Protein AF-A0A392NJS0-F1 (afdb_monomer_lite)

InterPro domains:
  IPR008709 Neurochondrin [PF05536] (10-117)
  IPR008709 Neurochondrin [PTHR13109] (7-117)

pLDDT: mean 80.94, std 14.66, range [40.12, 93.44]

Secondary structure (DSSP, 8-state):
--HHHHHHHHHHHHHHHHHHHHT-SSHHHHHHHHHHHTTT--TT-HHHHHHHHHHH-HHHHHHHHHHHHT-SS--SS-HHHHHHHHHHHHHHHHHHTTSHHHHTSHHHHTTHHHH--

Radius of gyration: 15.59 Å; chains: 1; bounding box: 33×40×47 Å

Sequence (117 aa):
MAFVKEAQQDQNLNLEACLKLLKGERDEQRLAGLLLVTKFCKPEDHSSLRRVYDAVGSRFLDRLLRTGMGNGTISSDGDNNRDAYLSLSVTVLAALCRVPEIASSEDMNSKIPLILE

Structure (mmCIF, N/CA/C/O backbone):
data_AF-A0A392NJS0-F1
#
_entry.id   AF-A0A392NJS0-F1
#
loop_
_atom_site.group_PDB
_atom_site.id
_atom_site.type_symbol
_atom_site.label_atom_id
_atom_site.label_alt_id
_atom_site.label_comp_id
_atom_site.label_asym_id
_atom_site.label_entity_id
_atom_site.label_seq_id
_atom_site.pdbx_PDB_ins_code
_atom_site.Cartn_x
_atom_site.Cartn_y
_atom_site.Cartn_z
_atom_site.occupancy
_atom_site.B_iso_or_equiv
_atom_site.auth_seq_id
_atom_site.auth_comp_id
_atom_site.auth_asym_id
_atom_site.auth_atom_id
_atom_site.pdbx_PDB_model_num
ATOM 1 N N . MET A 1 1 ? -2.749 20.273 29.709 1.00 45.88 1 MET A N 1
ATOM 2 C CA . MET A 1 1 ? -3.591 19.580 28.702 1.00 45.88 1 MET A CA 1
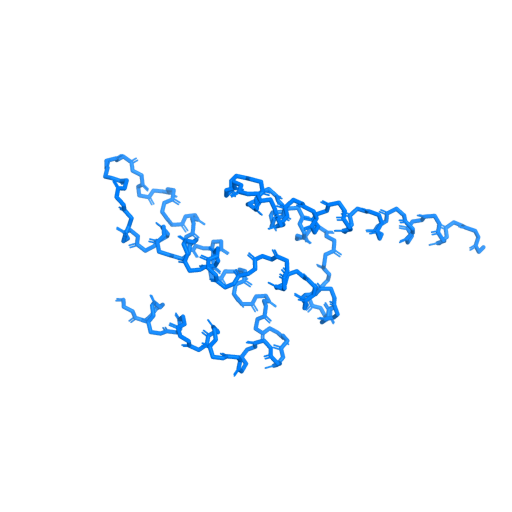ATOM 3 C C . MET A 1 1 ? -3.529 20.184 27.288 1.00 45.88 1 MET A C 1
ATOM 5 O O . MET A 1 1 ? -3.974 19.508 26.373 1.00 45.88 1 MET A O 1
ATOM 9 N N . ALA A 1 2 ? -2.960 21.381 27.063 1.00 50.22 2 ALA A N 1
ATOM 10 C CA . ALA A 1 2 ? -2.825 21.967 25.715 1.00 50.22 2 ALA A CA 1
ATOM 11 C C . ALA A 1 2 ? -1.717 21.315 24.853 1.00 50.22 2 ALA A C 1
ATOM 13 O O . ALA A 1 2 ? -1.941 21.046 23.680 1.00 50.22 2 ALA A O 1
ATOM 14 N N . PHE A 1 3 ? -0.589 20.929 25.463 1.00 40.12 3 PHE A N 1
ATOM 15 C CA . PHE A 1 3 ? 0.585 20.368 24.768 1.00 40.12 3 PHE A CA 1
ATOM 16 C C . PHE A 1 3 ? 0.343 19.027 24.044 1.00 40.12 3 PHE A C 1
ATOM 18 O O . PHE A 1 3 ? 1.037 18.691 23.092 1.00 40.12 3 PHE A O 1
ATOM 25 N N . VAL A 1 4 ? -0.648 18.245 24.486 1.00 53.28 4 VAL A N 1
ATOM 26 C CA . VAL A 1 4 ? -0.990 16.951 23.861 1.00 53.28 4 VAL A CA 1
ATOM 27 C C . VAL A 1 4 ? -1.844 17.152 22.601 1.00 53.28 4 VAL A C 1
ATOM 29 O O . VAL A 1 4 ? -1.788 16.336 21.686 1.00 53.28 4 VAL A O 1
ATOM 32 N N . LYS A 1 5 ? -2.602 18.256 22.510 1.00 45.75 5 LYS A N 1
ATOM 33 C CA . LYS A 1 5 ? -3.468 18.535 21.355 1.00 45.75 5 LYS A CA 1
ATOM 34 C C . LYS A 1 5 ? -2.685 19.021 20.136 1.00 45.75 5 LYS A C 1
ATOM 36 O O . LYS A 1 5 ? -2.980 18.552 19.045 1.00 45.75 5 LYS A O 1
ATOM 41 N N . GLU A 1 6 ? -1.680 19.879 20.311 1.00 44.97 6 GLU A N 1
ATOM 42 C CA . GLU A 1 6 ? -0.851 20.371 19.194 1.00 44.97 6 GLU A CA 1
ATOM 43 C C . GLU A 1 6 ? -0.071 19.228 18.529 1.00 44.97 6 GLU A C 1
ATOM 45 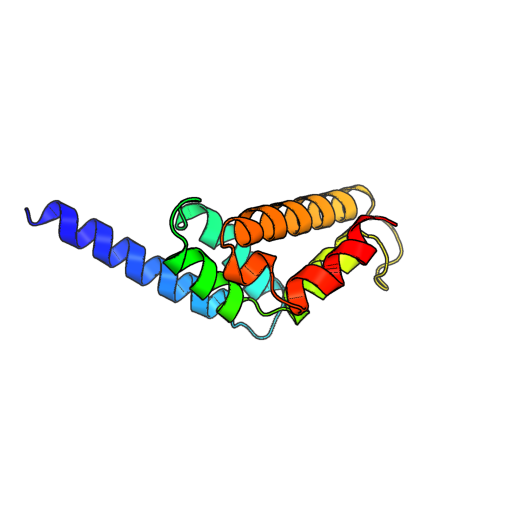O O . GLU A 1 6 ? -0.159 19.049 17.317 1.00 44.97 6 GLU A O 1
ATOM 50 N N . ALA A 1 7 ? 0.560 18.353 19.323 1.00 52.69 7 ALA A N 1
ATOM 51 C CA . ALA A 1 7 ? 1.277 17.193 18.796 1.00 52.69 7 ALA A CA 1
ATOM 52 C C . ALA A 1 7 ? 0.358 16.217 18.037 1.00 52.69 7 ALA A C 1
ATOM 54 O O . ALA A 1 7 ? 0.737 15.712 16.986 1.00 52.69 7 ALA A O 1
ATOM 55 N N . GLN A 1 8 ? -0.862 15.955 18.519 1.00 52.66 8 GLN A N 1
ATOM 56 C CA . GLN A 1 8 ? -1.813 15.097 17.795 1.00 52.66 8 GLN A CA 1
ATOM 57 C C . GLN A 1 8 ? -2.370 15.754 16.527 1.00 52.66 8 GLN A C 1
ATOM 59 O O . GLN A 1 8 ? -2.692 15.048 15.572 1.00 52.66 8 GLN A O 1
ATOM 64 N N . GLN A 1 9 ? -2.472 17.081 16.496 1.00 52.59 9 GLN A N 1
ATOM 65 C CA . GLN A 1 9 ? -3.004 17.819 15.357 1.00 52.59 9 GLN A CA 1
ATOM 66 C C . GLN A 1 9 ? -1.976 17.939 14.225 1.00 52.59 9 GLN A C 1
ATOM 68 O O . GLN A 1 9 ? -2.332 17.689 13.075 1.00 52.59 9 GLN A O 1
ATOM 73 N N . ASP A 1 10 ? -0.700 18.176 14.545 1.00 57.59 10 ASP A N 1
ATOM 74 C CA . ASP A 1 10 ? 0.401 18.129 13.571 1.00 57.59 10 ASP A CA 1
ATOM 75 C C . ASP A 1 10 ? 0.616 16.720 13.006 1.00 57.59 10 ASP A C 1
ATOM 77 O O . ASP A 1 10 ? 0.817 16.549 11.806 1.00 57.59 10 ASP A O 1
ATOM 81 N N . GLN A 1 11 ? 0.519 15.679 13.839 1.00 60.56 11 GLN A N 1
ATOM 82 C CA . GLN A 1 11 ? 0.635 14.288 13.378 1.00 60.56 11 GLN A CA 1
ATOM 83 C C . GLN A 1 11 ? -0.499 13.906 12.415 1.00 60.56 11 GLN A C 1
ATOM 85 O O . GLN A 1 11 ? -0.259 13.231 11.415 1.00 60.56 11 GLN A O 1
ATOM 90 N N . ASN A 1 12 ? -1.722 14.379 12.672 1.00 61.47 12 ASN A N 1
ATOM 91 C CA . ASN A 1 12 ? -2.865 14.125 11.797 1.00 61.47 12 ASN A CA 1
ATOM 92 C C . ASN A 1 12 ? -2.759 14.913 10.476 1.00 61.47 12 ASN A C 1
ATOM 94 O O . ASN A 1 12 ? -2.992 14.358 9.405 1.00 61.47 12 ASN A O 1
ATOM 98 N N . LEU A 1 13 ? -2.316 16.177 10.526 1.00 62.25 13 LEU A N 1
ATOM 99 C CA . LEU A 1 13 ? -2.014 16.977 9.330 1.00 62.25 13 LEU A CA 1
ATOM 100 C C . LEU A 1 13 ? -0.898 16.344 8.483 1.00 62.25 13 LEU A C 1
ATOM 102 O O . LEU A 1 13 ? -0.987 16.326 7.252 1.00 62.25 13 LEU A O 1
ATOM 106 N N . ASN A 1 14 ? 0.112 15.764 9.131 1.00 78.50 14 ASN A N 1
ATOM 107 C CA . ASN A 1 14 ? 1.210 15.077 8.458 1.00 78.50 14 ASN A CA 1
ATOM 108 C C . ASN A 1 14 ? 0.766 13.762 7.806 1.00 78.50 14 ASN A C 1
ATOM 110 O O . ASN A 1 14 ? 1.201 13.465 6.690 1.00 78.50 14 ASN A O 1
ATOM 114 N N . LEU A 1 15 ? -0.140 13.003 8.434 1.00 82.75 15 LEU A N 1
ATOM 115 C CA . LEU A 1 15 ? -0.720 11.813 7.811 1.00 82.75 15 LEU A CA 1
ATOM 116 C C . LEU A 1 15 ? -1.559 12.185 6.582 1.00 82.75 15 LEU A C 1
ATOM 118 O O . LEU A 1 15 ? -1.393 11.566 5.535 1.00 82.75 15 LEU A O 1
ATOM 122 N N . GLU A 1 16 ? -2.397 13.223 6.654 1.00 86.81 16 GLU A N 1
ATOM 123 C CA . GLU A 1 16 ? -3.161 13.703 5.491 1.00 86.81 16 GLU A CA 1
ATOM 124 C C . GLU A 1 16 ? -2.250 14.135 4.334 1.00 86.81 16 GLU A C 1
ATOM 126 O O . GLU A 1 16 ? -2.527 13.835 3.169 1.00 86.81 16 GLU A O 1
ATOM 131 N N . ALA A 1 17 ? -1.136 14.810 4.633 1.00 87.06 17 ALA A N 1
ATOM 132 C CA . ALA A 1 17 ? -0.134 15.154 3.628 1.00 87.06 17 ALA A CA 1
ATOM 133 C C . ALA A 1 17 ? 0.497 13.900 2.994 1.00 87.06 17 ALA A C 1
ATOM 135 O O . ALA A 1 17 ? 0.645 13.840 1.771 1.00 87.06 17 ALA A O 1
ATOM 136 N N . CYS A 1 18 ? 0.789 12.865 3.789 1.00 89.88 18 CYS A N 1
ATOM 137 C CA . CYS A 1 18 ? 1.273 11.580 3.277 1.00 89.88 18 CYS A CA 1
ATOM 138 C C . CYS A 1 18 ? 0.227 10.885 2.396 1.00 89.88 18 CYS A C 1
ATOM 140 O O . CYS A 1 18 ? 0.558 10.416 1.309 1.00 89.88 18 CYS A O 1
ATOM 142 N N . LEU A 1 19 ? -1.044 10.868 2.808 1.00 91.38 19 LEU A N 1
ATOM 143 C CA . LEU A 1 19 ? -2.137 10.288 2.022 1.00 91.38 19 LEU A CA 1
ATOM 144 C C . LEU A 1 19 ? -2.297 10.988 0.663 1.00 91.38 19 LEU A C 1
ATOM 146 O O . LEU A 1 19 ? -2.613 10.331 -0.327 1.00 91.38 19 LEU A O 1
ATOM 150 N N . LYS A 1 20 ? -2.042 12.302 0.580 1.00 92.56 20 LYS A N 1
ATOM 151 C CA . LYS A 1 20 ? -2.019 13.028 -0.702 1.00 92.56 20 LYS A CA 1
ATOM 152 C C . LYS A 1 20 ? -0.878 12.569 -1.610 1.00 92.56 20 LYS A C 1
ATOM 154 O O . LYS A 1 20 ? -1.107 12.391 -2.801 1.00 92.56 20 LYS A O 1
ATOM 159 N N . LEU A 1 21 ? 0.318 12.343 -1.061 1.00 93.31 21 LEU A N 1
ATOM 160 C CA . LEU A 1 21 ? 1.455 11.806 -1.821 1.00 93.31 21 LEU A CA 1
ATOM 161 C C . LEU A 1 21 ? 1.188 10.379 -2.315 1.00 93.31 21 LEU A C 1
ATOM 163 O O . LEU A 1 21 ? 1.462 10.068 -3.472 1.00 93.31 21 LEU A O 1
ATOM 167 N N . LEU A 1 22 ? 0.586 9.541 -1.467 1.00 92.62 22 LEU A N 1
ATOM 168 C CA . LEU A 1 22 ? 0.184 8.171 -1.803 1.00 92.62 22 LEU A CA 1
ATOM 169 C C . LEU A 1 22 ? -0.829 8.109 -2.952 1.00 92.62 22 LEU A C 1
ATOM 171 O O . LEU A 1 22 ? -0.779 7.191 -3.764 1.00 92.62 22 LEU A O 1
ATOM 175 N N . LYS A 1 23 ? -1.694 9.120 -3.061 1.00 93.44 23 LYS A N 1
ATOM 176 C CA . LYS A 1 23 ? -2.653 9.284 -4.164 1.00 93.44 23 LYS A CA 1
ATOM 177 C C . LYS A 1 23 ? -2.070 10.010 -5.380 1.00 93.44 23 LYS A C 1
ATOM 179 O O . LYS A 1 23 ? -2.810 10.298 -6.318 1.00 93.44 23 LYS A O 1
ATOM 184 N N . GLY A 1 24 ? -0.773 10.324 -5.371 1.00 90.88 24 GLY A N 1
ATOM 185 C CA . GLY A 1 24 ? -0.091 10.988 -6.479 1.00 90.88 24 GLY A CA 1
ATOM 186 C C . GLY A 1 24 ? -0.188 10.196 -7.785 1.00 90.88 24 GLY A C 1
ATOM 187 O O . GLY A 1 24 ? -0.454 8.993 -7.791 1.00 90.88 24 GLY A O 1
ATOM 188 N N . GLU A 1 25 ? 0.024 10.871 -8.910 1.00 89.06 25 GLU A N 1
ATOM 189 C CA . GLU A 1 25 ? -0.038 10.240 -10.237 1.00 89.06 25 GLU A CA 1
ATOM 190 C C . GLU A 1 25 ? 1.235 9.452 -10.553 1.00 89.06 25 GLU A C 1
ATOM 192 O O . GLU A 1 25 ? 1.177 8.393 -11.178 1.00 89.06 25 GLU A O 1
ATOM 197 N N . ARG A 1 26 ? 2.382 9.958 -10.086 1.00 90.06 26 ARG A N 1
ATOM 198 C CA . ARG A 1 26 ? 3.698 9.362 -10.323 1.00 90.06 26 ARG A CA 1
ATOM 199 C C . ARG A 1 26 ? 4.084 8.415 -9.202 1.00 90.06 26 ARG A C 1
ATOM 201 O O . ARG A 1 26 ? 3.885 8.721 -8.026 1.00 90.06 26 ARG A O 1
ATOM 208 N N . ASP A 1 27 ? 4.738 7.314 -9.551 1.00 89.81 27 ASP A N 1
ATOM 209 C CA . ASP A 1 27 ? 5.206 6.350 -8.555 1.00 89.81 27 ASP A CA 1
ATOM 210 C C . ASP A 1 27 ? 6.234 6.932 -7.602 1.00 89.81 27 ASP A C 1
ATOM 212 O O . ASP A 1 27 ? 6.227 6.551 -6.440 1.00 89.81 27 ASP A O 1
ATOM 216 N N . GLU A 1 28 ? 7.071 7.881 -8.037 1.00 91.19 28 GLU A N 1
ATOM 217 C CA . GLU A 1 28 ? 8.024 8.526 -7.126 1.00 91.19 28 GLU A CA 1
ATOM 218 C C . GLU A 1 28 ? 7.300 9.233 -5.970 1.00 91.19 28 GLU A C 1
ATOM 220 O O . GLU A 1 28 ? 7.754 9.194 -4.828 1.00 91.19 28 GLU A O 1
ATOM 225 N N . GLN A 1 29 ? 6.143 9.847 -6.250 1.00 92.25 29 GLN A N 1
ATOM 226 C CA . GLN A 1 29 ? 5.321 10.502 -5.229 1.00 92.25 29 GLN A CA 1
ATOM 227 C C . GLN A 1 29 ? 4.689 9.473 -4.295 1.00 92.25 29 GLN A C 1
ATOM 229 O O . GLN A 1 29 ? 4.738 9.637 -3.075 1.00 92.25 29 GLN A O 1
ATOM 234 N N . ARG A 1 30 ? 4.154 8.386 -4.862 1.00 93.25 30 ARG A N 1
ATOM 235 C CA . ARG A 1 30 ? 3.565 7.293 -4.081 1.00 93.25 30 ARG A CA 1
ATOM 236 C C . ARG A 1 30 ? 4.603 6.620 -3.193 1.00 93.25 30 ARG A C 1
ATOM 238 O O . ARG A 1 30 ? 4.349 6.393 -2.018 1.00 93.25 30 ARG A O 1
ATOM 245 N N . LEU A 1 31 ? 5.794 6.368 -3.723 1.00 91.38 31 LEU A N 1
ATOM 246 C CA . LEU A 1 31 ? 6.908 5.783 -2.993 1.00 91.38 31 LEU A CA 1
ATOM 247 C C . LEU A 1 31 ? 7.374 6.705 -1.864 1.00 91.38 31 LEU A C 1
ATOM 249 O O . LEU A 1 31 ? 7.537 6.245 -0.738 1.00 91.38 31 LEU A O 1
ATOM 253 N N . ALA A 1 32 ? 7.512 8.009 -2.124 1.00 91.94 32 ALA A N 1
ATOM 254 C CA . ALA A 1 32 ? 7.831 8.984 -1.084 1.00 91.94 32 ALA A CA 1
ATOM 255 C C . ALA A 1 32 ? 6.770 8.986 0.029 1.00 91.94 32 ALA A C 1
ATOM 257 O O . ALA A 1 32 ? 7.117 8.916 1.207 1.00 91.94 32 ALA A O 1
ATOM 258 N N . GLY A 1 33 ? 5.482 8.989 -0.331 1.00 92.19 33 GLY A N 1
ATOM 259 C CA . GLY A 1 33 ? 4.383 8.877 0.630 1.00 92.19 33 GLY A CA 1
ATOM 260 C C . GLY A 1 33 ? 4.444 7.585 1.451 1.00 92.19 33 GLY A C 1
ATOM 261 O O . GLY A 1 33 ? 4.246 7.619 2.663 1.00 92.19 33 GLY A O 1
ATOM 262 N N . LEU A 1 34 ? 4.782 6.461 0.816 1.00 91.69 34 LEU A N 1
ATOM 263 C CA . LEU A 1 34 ? 4.869 5.151 1.460 1.00 91.69 34 LEU A CA 1
ATOM 264 C C . LEU A 1 34 ? 6.058 5.053 2.418 1.00 91.69 34 LEU A C 1
ATOM 266 O O . LEU A 1 34 ? 5.937 4.495 3.503 1.00 91.69 34 LEU A O 1
ATOM 270 N N . LEU A 1 35 ? 7.201 5.631 2.058 1.00 89.56 35 LEU A N 1
ATOM 271 C CA . LEU A 1 35 ? 8.355 5.694 2.952 1.00 89.56 35 LEU A CA 1
ATOM 272 C C . LEU A 1 35 ? 8.078 6.618 4.142 1.00 89.56 35 LEU A C 1
ATOM 274 O O . LEU A 1 35 ? 8.423 6.279 5.274 1.00 89.56 35 LEU A O 1
ATOM 278 N N . LEU A 1 36 ? 7.408 7.750 3.916 1.00 88.62 36 LEU A N 1
ATOM 279 C CA . LEU A 1 36 ? 7.050 8.692 4.977 1.00 88.62 36 LEU A CA 1
ATOM 280 C C . LEU A 1 36 ? 6.023 8.113 5.949 1.00 88.62 36 LEU A C 1
ATOM 282 O O . LEU A 1 36 ? 6.149 8.321 7.155 1.00 88.62 36 LEU A O 1
ATOM 286 N N . VAL A 1 37 ? 5.039 7.351 5.465 1.00 87.75 37 VAL A N 1
ATOM 287 C CA . VAL A 1 37 ? 3.954 6.859 6.323 1.00 87.75 37 VAL A CA 1
ATOM 288 C C . VAL A 1 37 ? 4.431 5.891 7.407 1.00 87.75 37 VAL A C 1
ATOM 290 O O . VAL A 1 37 ? 3.834 5.828 8.481 1.00 87.75 37 VAL A O 1
ATOM 293 N N . THR A 1 38 ? 5.579 5.238 7.196 1.00 82.31 38 THR A N 1
ATOM 294 C CA . THR A 1 38 ? 6.256 4.415 8.215 1.00 82.31 38 THR A CA 1
ATOM 295 C C . THR A 1 38 ? 6.638 5.191 9.481 1.00 82.31 38 THR A C 1
ATOM 297 O O . THR A 1 38 ? 6.817 4.591 10.538 1.00 82.31 38 THR A O 1
ATOM 300 N N . LYS A 1 39 ? 6.753 6.525 9.408 1.00 80.88 39 LYS A N 1
ATOM 301 C CA . LYS A 1 39 ? 7.045 7.391 10.562 1.00 80.88 39 LYS A CA 1
ATOM 302 C C . LYS A 1 39 ? 5.810 7.705 11.402 1.00 80.88 39 LYS A C 1
ATOM 304 O O . LYS A 1 39 ? 5.958 8.058 12.569 1.00 80.88 39 LYS A O 1
ATOM 309 N N . PHE A 1 40 ? 4.622 7.596 10.813 1.00 75.88 40 PHE A N 1
ATOM 310 C CA . PHE A 1 40 ? 3.370 8.069 11.404 1.00 75.88 40 PHE A CA 1
ATOM 311 C C . PHE A 1 40 ? 2.452 6.918 11.823 1.00 75.88 40 PHE A C 1
ATOM 313 O O . PHE A 1 40 ? 1.784 7.003 12.852 1.00 75.88 40 PHE A O 1
ATOM 320 N N . CYS A 1 41 ? 2.431 5.823 11.060 1.00 78.38 41 CYS A N 1
ATOM 321 C CA . CYS A 1 41 ? 1.592 4.675 11.372 1.00 78.38 41 CYS A CA 1
ATOM 322 C C . CYS A 1 41 ? 2.246 3.772 12.415 1.00 78.38 41 CYS A C 1
ATOM 324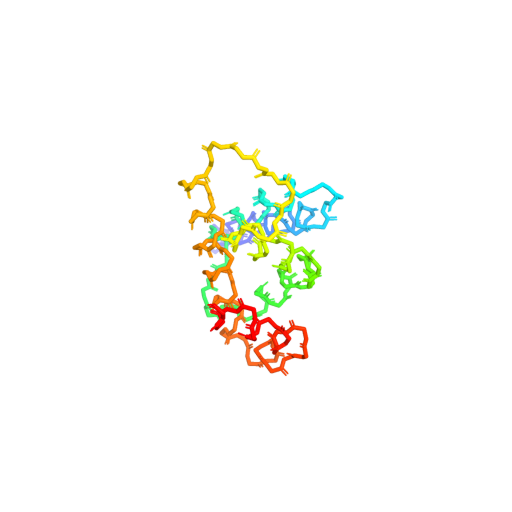 O O . CYS A 1 41 ? 3.339 3.239 12.219 1.00 78.38 41 CYS A O 1
ATOM 326 N N . LYS A 1 42 ? 1.526 3.546 13.515 1.00 80.81 42 LYS A N 1
ATOM 327 C CA . LYS A 1 42 ? 1.841 2.457 14.437 1.00 80.81 42 LYS A CA 1
ATOM 328 C C . LYS A 1 42 ? 1.325 1.140 13.850 1.00 80.81 42 LYS A C 1
ATOM 330 O O . LYS A 1 42 ? 0.260 1.145 13.238 1.00 80.81 42 LYS A O 1
ATOM 335 N N . PRO A 1 43 ? 2.014 0.010 14.077 1.00 73.94 43 PRO A N 1
ATOM 336 C CA . PRO A 1 43 ? 1.596 -1.273 13.515 1.00 73.94 43 PRO A CA 1
ATOM 337 C C . PRO A 1 43 ? 0.214 -1.747 13.989 1.00 73.94 43 PRO A C 1
ATOM 339 O O . PRO A 1 43 ? -0.440 -2.510 13.292 1.00 73.94 43 PRO A O 1
ATOM 342 N N . GLU A 1 44 ? -0.207 -1.291 15.170 1.00 81.19 44 GLU A N 1
ATOM 343 C CA . GLU A 1 44 ? -1.490 -1.620 15.806 1.00 81.19 44 GLU A CA 1
ATOM 344 C C . GLU A 1 44 ? -2.630 -0.684 15.353 1.00 81.19 44 GLU A C 1
ATOM 346 O O . GLU A 1 44 ? -3.793 -0.894 15.690 1.00 81.19 44 GLU A O 1
ATOM 351 N N . ASP A 1 45 ? -2.321 0.393 14.618 1.00 87.12 45 ASP A N 1
ATOM 352 C CA . ASP A 1 45 ? -3.329 1.350 14.160 1.00 87.12 45 ASP A CA 1
ATOM 353 C C . ASP A 1 45 ? -3.952 0.889 12.839 1.00 87.12 45 ASP A C 1
ATOM 355 O O . ASP A 1 45 ? -3.617 1.358 11.745 1.00 87.12 45 ASP A O 1
ATOM 359 N N . HIS A 1 46 ? -4.897 -0.043 12.959 1.00 89.56 46 HIS A N 1
ATOM 360 C CA . HIS A 1 46 ? -5.627 -0.597 11.820 1.00 89.56 46 HIS A CA 1
ATOM 361 C C . HIS A 1 46 ? -6.392 0.473 11.032 1.00 89.56 46 HIS A C 1
ATOM 363 O O . HIS A 1 46 ? -6.550 0.346 9.817 1.00 89.56 46 HIS A O 1
ATOM 369 N N . SER A 1 47 ? -6.844 1.544 11.695 1.00 88.94 47 SER A N 1
ATOM 370 C CA . SER A 1 47 ? -7.586 2.622 11.039 1.00 88.94 47 SER A CA 1
ATOM 371 C C . SER A 1 47 ? -6.693 3.389 10.066 1.00 88.94 47 SER A C 1
ATOM 373 O O . SER A 1 47 ? -7.055 3.566 8.902 1.00 88.94 47 SER A O 1
ATOM 375 N N . SER A 1 48 ? -5.485 3.755 10.497 1.00 88.94 48 SER A N 1
ATOM 376 C CA . SER A 1 48 ? -4.507 4.422 9.644 1.00 88.94 48 SER A CA 1
ATOM 377 C C . SER A 1 48 ? -3.988 3.493 8.548 1.00 88.94 48 SER A C 1
ATOM 379 O O . SER A 1 48 ? -3.922 3.911 7.394 1.00 88.94 48 SER A O 1
ATOM 381 N N . LEU A 1 49 ? -3.703 2.223 8.861 1.00 89.69 49 LEU A N 1
ATOM 382 C CA . LEU A 1 49 ? -3.273 1.233 7.863 1.00 89.69 49 LEU A CA 1
ATOM 383 C C . LEU A 1 49 ? -4.306 1.046 6.746 1.00 89.69 49 LEU A C 1
ATOM 385 O O . LEU A 1 49 ? -3.936 0.982 5.574 1.00 89.69 49 LEU A O 1
ATOM 389 N N . ARG A 1 50 ? -5.599 1.043 7.084 1.00 90.88 50 ARG A N 1
ATOM 390 C CA . ARG A 1 50 ? -6.676 0.972 6.093 1.00 90.88 50 ARG A CA 1
ATOM 391 C C . ARG A 1 50 ? -6.716 2.201 5.192 1.00 90.88 50 ARG A C 1
ATOM 393 O O . ARG A 1 50 ? -6.759 2.065 3.975 1.00 90.88 50 ARG A O 1
ATOM 400 N N . ARG A 1 51 ? -6.589 3.402 5.764 1.00 92.00 51 ARG A N 1
ATOM 401 C CA . ARG A 1 51 ? -6.523 4.649 4.980 1.00 92.00 51 ARG A CA 1
ATOM 402 C C . ARG A 1 51 ? -5.315 4.678 4.042 1.00 92.00 51 ARG A C 1
ATOM 404 O O . ARG A 1 51 ? -5.424 5.178 2.925 1.00 92.00 51 ARG A O 1
ATOM 411 N N . VAL A 1 52 ? -4.176 4.151 4.492 1.00 91.88 52 VAL A N 1
ATOM 412 C CA . VAL A 1 52 ? -2.964 4.013 3.675 1.00 91.88 52 VAL A CA 1
ATOM 413 C C . VAL A 1 52 ? -3.191 3.041 2.529 1.00 91.88 52 VAL A C 1
ATOM 415 O O . VAL A 1 52 ? -2.884 3.385 1.392 1.00 91.88 52 VAL A O 1
ATOM 418 N N . TYR A 1 53 ? -3.767 1.870 2.799 1.00 92.00 53 TYR A N 1
ATOM 419 C CA . TYR A 1 53 ? -4.100 0.889 1.769 1.00 92.00 53 TYR A CA 1
ATOM 420 C C . TYR A 1 53 ? -4.996 1.479 0.675 1.00 92.00 53 TYR A C 1
ATOM 422 O O . TYR A 1 53 ? -4.651 1.406 -0.506 1.00 92.00 53 TYR A O 1
ATOM 430 N N . ASP A 1 54 ? -6.078 2.149 1.078 1.00 92.06 54 ASP A N 1
ATOM 431 C CA . ASP A 1 54 ? -7.019 2.799 0.162 1.00 92.06 54 ASP A CA 1
ATOM 432 C C . ASP A 1 54 ? -6.346 3.912 -0.662 1.00 92.06 54 ASP A C 1
ATOM 434 O O . ASP A 1 54 ? -6.703 4.150 -1.815 1.00 92.06 54 ASP A O 1
ATOM 438 N N . ALA A 1 55 ? -5.369 4.615 -0.080 1.00 93.25 55 ALA A N 1
ATOM 439 C CA . ALA A 1 55 ? -4.630 5.677 -0.756 1.00 93.25 55 ALA A CA 1
ATOM 440 C C . ALA A 1 55 ? -3.580 5.150 -1.745 1.00 93.25 55 ALA A C 1
ATOM 442 O O . ALA A 1 55 ? -3.415 5.740 -2.809 1.00 93.25 55 ALA A O 1
ATOM 443 N N . VAL A 1 56 ? -2.878 4.067 -1.399 1.00 90.44 56 VAL A N 1
ATOM 444 C CA . VAL A 1 56 ? -1.847 3.436 -2.240 1.00 90.44 56 VAL A CA 1
ATOM 445 C C . VAL A 1 56 ? -2.478 2.754 -3.458 1.00 90.44 56 VAL A C 1
ATOM 447 O O . VAL A 1 56 ? -1.997 2.906 -4.583 1.00 90.44 56 VAL A O 1
ATOM 450 N N . GLY A 1 57 ? -3.548 1.988 -3.230 1.00 89.44 57 GLY A N 1
ATOM 451 C CA . GLY A 1 57 ? -4.230 1.197 -4.250 1.00 89.44 57 GLY A CA 1
ATOM 452 C C . GLY A 1 57 ? -3.484 -0.079 -4.671 1.00 89.44 57 GLY A C 1
ATOM 453 O O . GLY A 1 57 ? -2.252 -0.162 -4.701 1.00 89.44 57 GLY A O 1
ATOM 454 N N . SER A 1 58 ? -4.248 -1.102 -5.063 1.00 88.12 58 SER A N 1
ATOM 455 C CA . SER A 1 58 ? -3.713 -2.438 -5.361 1.00 88.12 58 SER A CA 1
ATOM 456 C C . SER A 1 58 ? -2.779 -2.484 -6.575 1.00 88.12 58 SER A C 1
ATOM 458 O O . SER A 1 58 ? -1.821 -3.268 -6.579 1.00 88.12 58 SER A O 1
A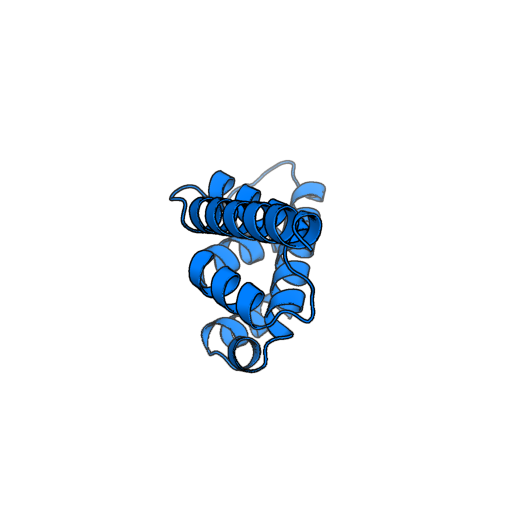TOM 460 N N . ARG A 1 59 ? -2.993 -1.607 -7.569 1.00 89.88 59 ARG A N 1
ATOM 461 C CA . ARG A 1 59 ? -2.139 -1.478 -8.765 1.00 89.88 59 ARG A CA 1
ATOM 462 C C . ARG A 1 59 ? -0.725 -1.003 -8.459 1.00 89.88 59 ARG A C 1
ATOM 464 O O . ARG A 1 59 ? 0.215 -1.489 -9.081 1.00 89.88 59 ARG A O 1
ATOM 471 N N . PHE A 1 60 ? -0.560 -0.045 -7.549 1.00 91.75 60 PHE A N 1
ATOM 472 C CA . PHE A 1 60 ? 0.779 0.410 -7.179 1.00 91.75 60 PHE A CA 1
ATOM 473 C C . PHE A 1 60 ? 1.539 -0.706 -6.459 1.00 91.75 60 PHE A C 1
ATOM 475 O O . PHE A 1 60 ? 2.683 -0.979 -6.806 1.00 91.75 60 PHE A O 1
ATOM 482 N N . LEU A 1 61 ? 0.876 -1.411 -5.534 1.00 91.00 61 LEU A N 1
ATOM 483 C CA . LEU A 1 61 ? 1.464 -2.556 -4.832 1.00 91.00 61 LEU A CA 1
ATOM 484 C C . LEU A 1 61 ? 1.898 -3.673 -5.793 1.00 91.00 61 LEU A C 1
ATOM 486 O O . LEU A 1 61 ? 2.954 -4.263 -5.600 1.00 91.00 61 LEU A O 1
ATOM 490 N N . ASP A 1 62 ? 1.103 -3.956 -6.829 1.00 90.12 62 ASP A N 1
ATOM 491 C CA . ASP A 1 62 ? 1.460 -4.931 -7.870 1.00 90.12 62 ASP A CA 1
ATOM 492 C C . ASP A 1 62 ? 2.732 -4.515 -8.627 1.00 90.12 62 ASP A C 1
ATOM 494 O O . ASP A 1 62 ? 3.683 -5.287 -8.732 1.00 90.12 62 ASP A O 1
ATOM 498 N N . ARG A 1 63 ? 2.798 -3.254 -9.071 1.00 90.12 63 ARG A N 1
ATOM 499 C CA . ARG A 1 63 ? 3.964 -2.723 -9.791 1.00 90.12 63 ARG A CA 1
ATOM 500 C C . ARG A 1 63 ? 5.220 -2.692 -8.921 1.00 90.12 63 ARG A C 1
ATOM 502 O O . ARG A 1 63 ? 6.300 -3.023 -9.409 1.00 90.12 63 ARG A O 1
ATOM 509 N N . LEU A 1 64 ? 5.075 -2.340 -7.643 1.00 90.31 64 LEU A N 1
ATOM 510 C CA . LEU A 1 64 ? 6.168 -2.343 -6.672 1.00 90.31 64 LEU A CA 1
ATOM 511 C C . LEU A 1 64 ? 6.745 -3.756 -6.501 1.00 90.31 64 LEU A C 1
ATOM 513 O O . LEU A 1 64 ? 7.956 -3.937 -6.606 1.00 90.31 64 LEU A O 1
ATOM 517 N N . LEU A 1 65 ? 5.874 -4.754 -6.321 1.00 89.12 65 LEU A N 1
ATOM 518 C CA . LEU A 1 65 ? 6.274 -6.153 -6.175 1.00 89.12 65 LEU A CA 1
ATOM 519 C C . LEU A 1 65 ? 6.950 -6.692 -7.446 1.00 89.12 65 LEU A C 1
ATOM 521 O O . LEU A 1 65 ? 8.047 -7.238 -7.379 1.00 89.12 65 LEU A O 1
ATOM 525 N N . ARG A 1 66 ? 6.361 -6.462 -8.628 1.00 87.44 66 ARG A N 1
ATOM 526 C CA . ARG A 1 66 ? 6.934 -6.909 -9.914 1.00 87.44 66 ARG A CA 1
ATOM 527 C C . ARG A 1 66 ? 8.293 -6.285 -10.222 1.00 87.44 66 ARG A C 1
ATOM 529 O O . ARG A 1 66 ? 9.130 -6.944 -10.839 1.00 87.44 66 ARG A O 1
ATOM 536 N N . THR A 1 67 ? 8.515 -5.041 -9.790 1.00 87.31 67 THR A N 1
ATOM 537 C CA . THR A 1 67 ? 9.822 -4.374 -9.904 1.00 87.31 67 THR A CA 1
ATOM 538 C C . THR A 1 67 ? 10.872 -5.122 -9.084 1.00 87.31 67 THR A C 1
ATOM 540 O O . THR A 1 67 ? 11.957 -5.393 -9.589 1.00 87.31 67 THR A O 1
ATOM 543 N N . GLY A 1 68 ? 10.519 -5.528 -7.860 1.00 84.50 68 GLY A N 1
ATOM 544 C CA . GLY A 1 68 ? 11.373 -6.342 -6.995 1.00 84.50 68 GLY A CA 1
ATOM 545 C C . GLY A 1 68 ? 11.586 -7.780 -7.477 1.00 84.50 68 GLY A C 1
ATOM 546 O O . GLY A 1 68 ? 12.615 -8.372 -7.194 1.00 84.50 68 GLY A O 1
ATOM 547 N N . MET A 1 69 ? 10.669 -8.353 -8.255 1.00 82.25 69 MET A N 1
ATOM 548 C CA . MET A 1 69 ? 10.855 -9.702 -8.815 1.00 82.25 69 MET A CA 1
ATOM 549 C C . MET A 1 69 ? 11.746 -9.723 -10.068 1.00 82.25 69 MET A C 1
ATOM 551 O O . MET A 1 69 ? 12.252 -10.771 -10.457 1.00 82.25 69 MET A O 1
ATOM 555 N N . GLY A 1 70 ? 11.988 -8.572 -10.704 1.00 72.94 70 GLY A N 1
ATOM 556 C CA . GLY A 1 70 ? 12.715 -8.507 -11.979 1.00 72.94 70 GLY A CA 1
ATOM 557 C C . GLY A 1 70 ? 11.833 -8.768 -13.205 1.00 72.94 70 GLY A C 1
ATOM 558 O O . GLY A 1 70 ? 12.343 -8.878 -14.313 1.00 72.94 70 GLY A O 1
ATOM 559 N N . ASN A 1 71 ? 10.507 -8.777 -13.030 1.00 65.56 71 ASN A N 1
ATOM 560 C CA . ASN A 1 71 ? 9.522 -8.926 -14.109 1.00 65.56 71 ASN A CA 1
ATOM 561 C C . ASN A 1 71 ? 9.240 -7.596 -14.851 1.00 65.56 71 ASN A C 1
ATOM 563 O O . ASN A 1 71 ? 8.238 -7.471 -15.556 1.00 65.56 71 ASN A O 1
ATOM 567 N N . GLY A 1 72 ? 10.083 -6.574 -14.656 1.00 59.06 72 GLY A N 1
ATOM 568 C CA . GLY A 1 72 ? 9.974 -5.247 -15.269 1.00 59.06 72 GLY A CA 1
ATOM 569 C C . GLY A 1 72 ? 10.986 -5.030 -16.399 1.00 59.06 72 GLY A C 1
ATOM 570 O O . GLY A 1 72 ? 12.069 -5.600 -16.397 1.00 59.06 72 GLY A O 1
ATOM 571 N N . THR A 1 73 ? 10.659 -4.157 -17.355 1.00 55.16 73 THR A N 1
ATOM 572 C CA . THR A 1 73 ? 11.445 -3.871 -18.578 1.00 55.16 73 THR A CA 1
ATOM 573 C C . THR A 1 73 ? 12.777 -3.138 -18.353 1.00 55.16 73 THR A C 1
ATOM 575 O O . THR A 1 73 ? 13.373 -2.654 -19.312 1.00 55.16 73 THR A O 1
ATOM 578 N N . ILE A 1 74 ? 13.250 -3.003 -17.112 1.00 56.84 74 ILE A N 1
ATOM 579 C CA . ILE A 1 74 ? 14.491 -2.286 -16.796 1.00 56.84 74 ILE A CA 1
ATOM 580 C C . ILE A 1 74 ? 15.627 -3.309 -16.769 1.00 56.84 74 ILE A C 1
ATOM 582 O O . ILE A 1 74 ? 16.031 -3.807 -15.722 1.00 56.84 74 ILE A O 1
ATOM 586 N N . SER A 1 75 ? 16.087 -3.679 -17.961 1.00 54.72 75 SER A N 1
ATOM 587 C CA . SER A 1 75 ? 17.297 -4.472 -18.137 1.00 54.72 75 SER A CA 1
ATOM 588 C C . SER A 1 75 ? 18.535 -3.604 -17.921 1.00 54.72 75 SER A C 1
ATOM 590 O O . SER A 1 75 ? 18.584 -2.467 -18.388 1.00 54.72 75 SER A O 1
ATOM 592 N N . SER A 1 76 ? 19.538 -4.221 -17.295 1.00 51.50 76 SER A N 1
ATOM 593 C CA . SER A 1 76 ? 20.927 -3.771 -17.148 1.00 51.50 76 SER A CA 1
ATOM 594 C C . SER A 1 76 ? 21.210 -2.911 -15.908 1.00 51.50 76 SER A C 1
ATOM 596 O O . SER A 1 76 ? 20.755 -1.780 -15.799 1.00 51.50 76 SER A O 1
ATOM 598 N N . ASP A 1 77 ? 22.030 -3.480 -15.012 1.00 50.59 77 ASP A N 1
ATOM 599 C CA . ASP A 1 77 ? 22.819 -2.844 -13.931 1.00 50.59 77 ASP A CA 1
ATOM 600 C C . ASP A 1 77 ? 22.316 -2.916 -12.463 1.00 50.59 77 ASP A C 1
ATOM 602 O O . ASP A 1 77 ? 22.983 -2.407 -11.568 1.00 50.59 77 ASP A O 1
ATOM 606 N N . GLY A 1 78 ? 21.188 -3.577 -12.153 1.00 53.91 78 GLY A N 1
ATOM 607 C CA . GLY A 1 78 ? 20.437 -3.291 -10.910 1.00 53.91 78 GLY A CA 1
ATOM 608 C C . GLY A 1 78 ? 20.063 -4.432 -9.947 1.00 53.91 78 GLY A C 1
ATOM 609 O O . GLY A 1 78 ? 18.970 -4.361 -9.388 1.00 53.91 78 GLY A O 1
ATOM 610 N N . ASP A 1 79 ? 20.904 -5.445 -9.699 1.00 59.59 79 ASP A N 1
ATOM 611 C CA . ASP A 1 79 ? 20.558 -6.544 -8.760 1.00 59.59 79 ASP A CA 1
ATOM 612 C C . ASP A 1 79 ? 20.293 -6.028 -7.326 1.00 59.59 79 ASP A C 1
ATOM 614 O O . ASP A 1 79 ? 19.281 -6.344 -6.706 1.00 59.59 79 ASP A O 1
ATOM 618 N N . ASN A 1 80 ? 21.109 -5.080 -6.853 1.00 64.19 80 ASN A N 1
ATOM 619 C CA . ASN A 1 80 ? 20.983 -4.510 -5.505 1.00 64.19 80 ASN A CA 1
ATOM 620 C C . ASN A 1 80 ? 19.713 -3.651 -5.315 1.00 64.19 80 ASN A C 1
ATOM 622 O O . ASN A 1 80 ? 19.177 -3.534 -4.215 1.00 64.19 80 ASN A O 1
ATOM 626 N N . ASN A 1 81 ? 19.224 -3.019 -6.388 1.00 77.44 81 ASN A N 1
ATOM 627 C CA . ASN A 1 81 ? 18.018 -2.188 -6.325 1.00 77.44 81 ASN A CA 1
ATOM 628 C C . ASN A 1 81 ? 16.755 -3.057 -6.375 1.00 77.44 81 ASN A C 1
ATOM 630 O O . ASN A 1 81 ? 15.758 -2.749 -5.724 1.00 77.44 81 ASN A O 1
ATOM 634 N N . ARG A 1 82 ? 16.814 -4.172 -7.110 1.00 83.50 82 ARG A N 1
ATOM 635 C CA . ARG A 1 82 ? 15.735 -5.155 -7.186 1.00 83.50 82 ARG A CA 1
ATOM 636 C C . ARG A 1 82 ? 15.418 -5.738 -5.807 1.00 83.50 82 ARG A C 1
ATOM 638 O O . ARG A 1 82 ? 14.266 -5.673 -5.380 1.00 83.50 82 ARG A O 1
ATOM 645 N N . ASP A 1 83 ? 16.435 -6.187 -5.078 1.00 84.88 83 ASP A N 1
ATOM 646 C CA . ASP A 1 83 ? 16.265 -6.721 -3.721 1.00 84.88 83 ASP A CA 1
ATOM 647 C C . ASP A 1 83 ? 15.693 -5.677 -2.753 1.00 84.88 83 ASP A C 1
ATOM 649 O O . ASP A 1 83 ? 14.846 -5.993 -1.914 1.00 84.88 83 ASP A O 1
ATOM 653 N N . ALA A 1 84 ? 16.087 -4.407 -2.900 1.00 88.44 84 ALA A N 1
ATOM 654 C CA . ALA A 1 84 ? 15.526 -3.313 -2.113 1.00 88.44 84 ALA A CA 1
ATOM 655 C C . ALA A 1 84 ? 14.027 -3.108 -2.398 1.00 88.44 84 ALA A C 1
ATOM 657 O O . ALA A 1 84 ? 13.237 -2.964 -1.460 1.00 88.44 84 ALA A O 1
ATOM 658 N N . TYR A 1 85 ? 13.611 -3.144 -3.669 1.00 88.94 85 TYR A N 1
ATOM 659 C CA . TYR A 1 85 ? 12.196 -3.065 -4.043 1.00 88.94 85 TYR A CA 1
ATOM 660 C C . TYR A 1 85 ? 11.399 -4.278 -3.567 1.00 88.94 85 TYR A C 1
ATOM 662 O O . TYR A 1 85 ? 10.271 -4.104 -3.097 1.00 88.94 85 TYR A O 1
ATOM 670 N N . LEU A 1 86 ? 11.968 -5.484 -3.643 1.00 89.31 86 LEU A N 1
ATOM 671 C CA . LEU A 1 86 ? 11.326 -6.706 -3.157 1.00 89.31 86 LEU A CA 1
ATOM 672 C C . LEU A 1 86 ? 11.142 -6.665 -1.638 1.00 89.31 86 LEU A C 1
ATOM 674 O O . LEU A 1 86 ? 10.036 -6.846 -1.134 1.00 89.31 86 LEU A O 1
ATOM 678 N N . SER A 1 87 ? 12.206 -6.338 -0.905 1.00 90.25 87 SER A N 1
ATOM 679 C CA . SER A 1 87 ? 12.166 -6.185 0.550 1.00 90.25 87 SER A CA 1
ATOM 680 C C . SER A 1 87 ? 11.143 -5.130 0.975 1.00 90.25 87 SER A C 1
ATOM 682 O O . SER A 1 87 ? 10.326 -5.372 1.869 1.00 90.25 87 SER A O 1
ATOM 684 N N . LEU A 1 88 ? 11.112 -3.982 0.289 1.00 90.88 88 LEU A N 1
ATOM 685 C CA . LEU A 1 88 ? 10.141 -2.928 0.560 1.00 90.88 88 LEU A CA 1
ATOM 686 C C . LEU A 1 88 ? 8.704 -3.388 0.291 1.00 90.88 88 LEU A C 1
ATOM 688 O O . LEU A 1 88 ? 7.833 -3.179 1.135 1.00 90.88 88 LEU A O 1
ATOM 692 N N . SER A 1 89 ? 8.443 -4.016 -0.857 1.00 90.56 89 SER A N 1
ATOM 693 C CA . SER A 1 89 ? 7.099 -4.495 -1.201 1.00 90.56 89 SER A CA 1
ATOM 694 C C . SER A 1 89 ? 6.610 -5.554 -0.219 1.00 90.56 89 SER A C 1
ATOM 696 O O . SER A 1 89 ? 5.514 -5.403 0.317 1.00 90.56 89 SER A O 1
ATOM 698 N N . VAL A 1 90 ? 7.425 -6.558 0.110 1.00 91.12 90 VAL A N 1
ATOM 699 C CA . VAL A 1 90 ? 7.074 -7.585 1.105 1.00 91.12 90 VAL A CA 1
ATOM 700 C C . VAL A 1 90 ? 6.842 -6.968 2.485 1.00 91.12 90 VAL A C 1
ATOM 702 O O . VAL A 1 90 ? 5.854 -7.295 3.139 1.00 91.12 9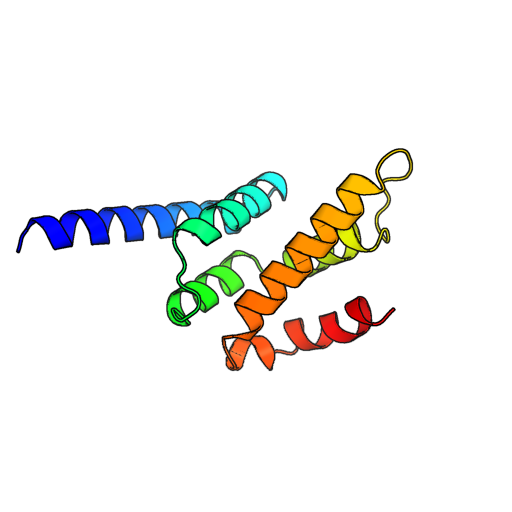0 VAL A O 1
ATOM 705 N N . THR A 1 91 ? 7.686 -6.026 2.916 1.00 91.50 91 THR A N 1
ATOM 706 C CA . THR A 1 91 ? 7.522 -5.333 4.206 1.00 91.50 91 THR A CA 1
ATOM 707 C C . THR A 1 91 ? 6.204 -4.565 4.271 1.00 91.50 91 THR A C 1
ATOM 709 O O . THR A 1 91 ? 5.489 -4.627 5.272 1.00 91.50 91 THR A O 1
ATOM 712 N N . VAL A 1 92 ? 5.853 -3.857 3.196 1.00 90.75 92 VAL A N 1
ATOM 713 C CA . VAL A 1 92 ? 4.600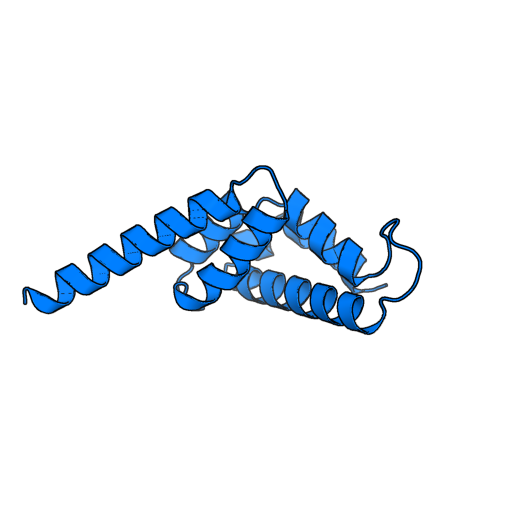 -3.100 3.103 1.00 90.75 92 VAL A CA 1
ATOM 714 C C . VAL A 1 92 ? 3.401 -4.043 3.121 1.00 90.75 92 VAL A C 1
ATOM 716 O O . VAL A 1 92 ? 2.466 -3.814 3.884 1.00 90.75 92 VAL A O 1
ATOM 719 N N . LEU A 1 93 ? 3.435 -5.130 2.346 1.00 90.56 93 LEU A N 1
ATOM 720 C CA . LEU A 1 93 ? 2.371 -6.136 2.348 1.00 90.56 93 LEU A CA 1
ATOM 721 C C . LEU A 1 93 ? 2.211 -6.765 3.738 1.00 90.56 93 LEU A C 1
ATOM 723 O O . LEU A 1 93 ? 1.099 -6.827 4.251 1.00 90.56 93 LEU A O 1
ATOM 727 N N . ALA A 1 94 ? 3.310 -7.134 4.399 1.00 90.50 94 ALA A N 1
ATOM 728 C CA . ALA A 1 94 ? 3.288 -7.684 5.753 1.00 90.50 94 ALA A CA 1
ATOM 729 C C . ALA A 1 94 ? 2.696 -6.704 6.780 1.00 90.50 94 ALA A C 1
ATOM 731 O O . ALA A 1 94 ? 1.952 -7.116 7.670 1.00 90.50 94 ALA A O 1
ATOM 732 N N . ALA A 1 95 ? 2.994 -5.406 6.663 1.00 90.38 95 ALA A N 1
ATOM 733 C CA . ALA A 1 95 ? 2.403 -4.381 7.521 1.00 90.38 95 ALA A CA 1
ATOM 734 C C . ALA A 1 95 ? 0.890 -4.240 7.288 1.00 90.38 95 ALA A C 1
ATOM 736 O O . ALA A 1 95 ? 0.126 -4.162 8.247 1.00 90.38 95 ALA A O 1
ATOM 737 N N . LEU A 1 96 ? 0.452 -4.256 6.027 1.00 89.94 96 LEU A N 1
ATOM 738 C CA . LEU A 1 96 ? -0.958 -4.154 5.646 1.00 89.94 96 LEU A CA 1
ATOM 739 C C . LEU A 1 96 ? -1.770 -5.392 6.055 1.00 89.94 96 LEU A C 1
ATOM 741 O O . LEU A 1 96 ? -2.894 -5.255 6.533 1.00 89.94 96 LEU A O 1
ATOM 745 N N . CYS A 1 97 ? -1.185 -6.587 5.949 1.00 91.69 97 CYS A N 1
ATOM 746 C CA . CYS A 1 97 ? -1.813 -7.850 6.345 1.00 91.69 97 CYS A CA 1
ATOM 747 C C . CYS A 1 97 ? -2.058 -7.987 7.857 1.00 91.69 97 CYS A C 1
ATOM 749 O O . CYS A 1 97 ? -2.709 -8.938 8.281 1.00 91.69 97 CYS A O 1
ATOM 751 N N . ARG A 1 98 ? -1.586 -7.045 8.686 1.00 90.31 98 ARG A N 1
ATOM 752 C CA . ARG A 1 98 ? -1.989 -6.973 10.102 1.00 90.31 98 ARG A CA 1
ATOM 753 C C . ARG A 1 98 ? -3.467 -6.624 10.267 1.00 90.31 98 ARG A C 1
ATOM 755 O O . ARG A 1 98 ? -4.057 -6.974 11.281 1.00 90.31 98 ARG A O 1
ATOM 762 N N . VAL A 1 99 ? -4.063 -5.972 9.267 1.00 92.00 99 VAL A N 1
ATOM 763 C CA . VAL A 1 99 ? -5.497 -5.678 9.217 1.00 92.00 99 VAL A CA 1
ATOM 764 C C . VAL A 1 99 ? -6.218 -6.864 8.557 1.00 92.00 99 VAL A C 1
ATOM 766 O O . VAL A 1 99 ? -6.038 -7.074 7.352 1.00 92.00 99 VAL A O 1
ATOM 769 N N . PRO A 1 100 ? -7.038 -7.643 9.291 1.00 90.12 100 PRO A N 1
ATOM 770 C CA . PRO A 1 100 ? -7.641 -8.875 8.772 1.00 90.12 100 PRO A CA 1
ATOM 771 C C . PRO A 1 100 ? -8.491 -8.670 7.514 1.00 90.12 100 PRO A C 1
ATOM 773 O O . PRO A 1 100 ? -8.486 -9.509 6.614 1.00 90.12 100 PRO A O 1
ATOM 776 N N . GLU A 1 101 ? -9.192 -7.539 7.411 1.00 91.69 101 GLU A N 1
ATOM 777 C CA . GLU A 1 101 ? -10.017 -7.199 6.248 1.00 91.69 101 GLU A CA 1
ATOM 778 C C . GLU A 1 101 ? -9.172 -6.951 4.992 1.00 91.69 101 GLU A C 1
ATOM 780 O O . GLU A 1 101 ? -9.607 -7.257 3.886 1.00 91.69 101 GLU A O 1
ATOM 785 N N . ILE A 1 102 ? -7.957 -6.416 5.151 1.00 91.81 102 ILE A N 1
ATOM 786 C CA . ILE A 1 102 ? -7.027 -6.210 4.034 1.00 91.81 102 ILE A CA 1
ATOM 787 C C . ILE A 1 102 ? -6.376 -7.542 3.663 1.00 91.81 102 ILE A C 1
ATOM 789 O O . ILE A 1 102 ? -6.301 -7.878 2.483 1.00 91.81 102 ILE A O 1
ATOM 793 N N . ALA A 1 103 ? -5.950 -8.321 4.661 1.00 91.75 103 ALA A N 1
ATOM 794 C CA . ALA A 1 103 ? -5.317 -9.624 4.461 1.00 91.75 103 ALA A CA 1
ATOM 795 C C . ALA A 1 103 ? -6.225 -10.616 3.721 1.00 91.75 103 ALA A C 1
ATOM 797 O O . ALA A 1 103 ? -5.751 -11.380 2.890 1.00 91.75 103 ALA A O 1
ATOM 798 N N . SER A 1 104 ? -7.528 -10.580 4.004 1.00 92.19 104 SER A N 1
ATOM 799 C CA . SER A 1 104 ? -8.531 -11.444 3.371 1.00 92.19 104 SER A CA 1
ATOM 800 C C . SER A 1 104 ? -9.070 -10.910 2.037 1.00 92.19 104 SER A C 1
ATOM 802 O O . SER A 1 104 ? -9.886 -11.582 1.406 1.00 92.19 104 SER A O 1
ATOM 804 N N . SER A 1 105 ? -8.623 -9.733 1.583 1.00 92.38 105 SER A N 1
ATOM 805 C CA . SER A 1 105 ? -9.073 -9.151 0.315 1.00 92.38 105 SER A CA 1
ATOM 806 C C . SER A 1 105 ? -8.564 -9.931 -0.902 1.00 92.38 105 SER A C 1
ATOM 808 O O . SER A 1 105 ? -7.456 -10.474 -0.910 1.00 92.38 105 SER A O 1
ATOM 810 N N . GLU A 1 106 ? -9.355 -9.946 -1.976 1.00 88.94 106 GLU A N 1
ATOM 811 C CA . GLU A 1 106 ? -8.975 -10.569 -3.252 1.00 88.94 106 GLU A CA 1
ATOM 812 C C . GLU A 1 106 ? -7.718 -9.917 -3.855 1.00 88.94 106 GLU A C 1
ATOM 814 O O . GLU A 1 106 ? -6.809 -10.603 -4.331 1.00 88.94 106 GLU A O 1
ATOM 819 N N . ASP A 1 107 ? -7.607 -8.591 -3.739 1.00 88.69 107 ASP A N 1
ATOM 820 C CA . ASP A 1 107 ? -6.424 -7.825 -4.135 1.00 88.69 107 ASP A CA 1
ATOM 821 C C . ASP A 1 107 ? -5.149 -8.269 -3.401 1.00 88.69 107 ASP A C 1
ATOM 823 O O . ASP A 1 107 ? -4.060 -8.176 -3.967 1.00 88.69 107 ASP A O 1
ATOM 827 N N . MET A 1 108 ? -5.248 -8.724 -2.146 1.00 89.00 108 MET A N 1
ATOM 828 C CA . MET A 1 108 ? -4.098 -9.225 -1.386 1.00 89.00 108 MET A CA 1
ATOM 829 C C . MET A 1 108 ? -3.796 -10.685 -1.724 1.00 89.00 108 MET A C 1
ATOM 831 O O . MET A 1 108 ? -2.647 -11.035 -1.993 1.00 89.00 108 MET A O 1
ATOM 835 N N . ASN A 1 109 ? -4.827 -11.528 -1.790 1.00 88.56 109 ASN A N 1
ATOM 836 C CA . ASN A 1 109 ? -4.678 -12.946 -2.115 1.00 88.56 109 ASN A CA 1
ATOM 837 C C . ASN A 1 109 ? -4.090 -13.168 -3.516 1.00 88.56 109 ASN A C 1
ATOM 839 O O . ASN A 1 109 ? -3.266 -14.060 -3.700 1.00 88.56 109 ASN A O 1
ATOM 843 N N . SER A 1 110 ? -4.435 -12.318 -4.488 1.00 88.19 110 SER A N 1
ATOM 844 C CA . SER A 1 110 ? -3.862 -12.368 -5.843 1.00 88.19 110 SER A CA 1
ATOM 845 C C . SER A 1 110 ? -2.352 -12.091 -5.894 1.00 88.19 110 SER A C 1
ATOM 847 O O . SER A 1 110 ? -1.704 -12.432 -6.883 1.00 88.19 110 SER A O 1
ATOM 849 N N . LYS A 1 111 ? -1.765 -11.525 -4.828 1.00 84.94 111 LYS A N 1
ATOM 850 C CA . LYS A 1 111 ? -0.320 -11.274 -4.711 1.00 84.94 111 LYS A CA 1
ATOM 851 C C . LYS A 1 111 ? 0.452 -12.456 -4.124 1.00 84.94 111 LYS A C 1
ATOM 853 O O . LYS A 1 111 ? 1.660 -12.512 -4.307 1.00 84.94 111 LYS A O 1
ATOM 858 N N . ILE A 1 112 ? -0.212 -13.407 -3.457 1.00 82.06 112 ILE A N 1
ATOM 859 C CA . ILE A 1 112 ? 0.444 -14.579 -2.847 1.00 82.06 112 ILE A CA 1
ATOM 860 C C . ILE A 1 112 ? 1.172 -15.441 -3.893 1.00 82.06 112 ILE A C 1
ATOM 862 O O . ILE A 1 112 ? 2.346 -15.734 -3.671 1.00 82.06 112 ILE A O 1
ATOM 866 N N . PRO A 1 113 ? 0.561 -15.805 -5.043 1.00 79.50 113 PRO A N 1
ATOM 867 C CA . PRO A 1 113 ? 1.255 -16.587 -6.067 1.00 79.50 113 PRO A CA 1
ATOM 868 C C . PRO A 1 113 ? 2.505 -15.886 -6.601 1.00 79.50 113 PRO A C 1
ATOM 870 O O . PRO A 1 113 ? 3.484 -16.551 -6.901 1.00 79.50 113 PRO A O 1
ATOM 873 N N . LEU A 1 114 ? 2.492 -14.548 -6.657 1.00 74.25 114 LEU A N 1
ATOM 874 C CA . LEU A 1 114 ? 3.631 -13.752 -7.119 1.00 74.25 114 LEU A CA 1
ATOM 875 C C . LEU A 1 114 ? 4.822 -13.813 -6.150 1.00 74.25 114 LEU A C 1
ATOM 877 O O . LEU A 1 114 ? 5.941 -13.576 -6.561 1.00 74.25 114 LEU A O 1
ATOM 881 N N . ILE A 1 115 ? 4.615 -14.100 -4.864 1.00 70.62 115 ILE A N 1
ATOM 882 C CA . ILE A 1 115 ? 5.710 -14.155 -3.877 1.00 70.62 115 ILE A CA 1
ATOM 883 C C . ILE A 1 115 ? 6.324 -15.566 -3.794 1.00 70.62 115 ILE A C 1
ATOM 885 O O . ILE A 1 115 ? 7.416 -15.727 -3.259 1.00 70.62 115 ILE A O 1
ATOM 889 N N . LEU A 1 116 ? 5.619 -16.590 -4.285 1.00 65.19 116 LEU A N 1
ATOM 890 C CA . LEU A 1 116 ? 6.007 -18.001 -4.165 1.00 65.19 116 LEU A CA 1
ATOM 891 C C . LEU A 1 116 ? 6.747 -18.564 -5.393 1.00 65.19 116 LEU A C 1
ATOM 893 O O . LEU A 1 116 ? 7.144 -19.728 -5.346 1.00 65.19 116 LEU A O 1
ATOM 897 N N . GLU A 1 117 ? 6.901 -17.782 -6.466 1.00 53.56 117 GLU A N 1
ATOM 898 C CA . GLU A 1 117 ? 7.773 -18.109 -7.612 1.00 53.56 117 GLU A CA 1
ATOM 899 C C . GLU A 1 117 ? 9.254 -17.892 -7.283 1.00 53.56 117 GLU A C 1
ATOM 901 O O . GLU A 1 117 ? 10.059 -18.778 -7.652 1.00 53.56 117 GLU A O 1
#

Organism: NCBI:txid97028

Foldseek 3Di:
DVVVVVVVVVLVVQLVVLLVQLQDPDLVSVVVSLVSVVVRDDLPPLVSLVSSDVSNDLVSLVVLCCQLVVVDPDDDDPPPVSVVSNVSSVVSLVSSVSNVVSVPDPSSVVCVVVVVD